Protein AF-A0A650CBB1-F1 (afdb_monomer)

Structure (mmCIF, N/CA/C/O backbone):
data_AF-A0A650CBB1-F1
#
_entry.id   AF-A0A650CBB1-F1
#
loop_
_atom_site.group_PDB
_atom_site.id
_atom_site.type_symbol
_atom_site.label_atom_id
_atom_site.label_alt_id
_atom_site.label_comp_id
_atom_site.label_asym_id
_atom_site.label_entity_id
_atom_site.label_seq_id
_atom_site.pdbx_PDB_ins_code
_atom_site.Cartn_x
_atom_site.Cartn_y
_atom_site.Cartn_z
_atom_site.occupancy
_atom_site.B_iso_or_equiv
_atom_site.auth_seq_id
_atom_site.auth_comp_id
_atom_site.auth_asym_id
_atom_site.auth_atom_id
_atom_site.pdbx_PDB_model_num
ATOM 1 N N . PHE A 1 1 ? 16.018 -0.598 -10.630 1.00 96.31 1 PHE A N 1
ATOM 2 C CA . PHE A 1 1 ? 17.456 -0.386 -10.354 1.00 96.31 1 PHE A CA 1
ATOM 3 C C . PHE A 1 1 ? 18.379 -1.388 -11.029 1.00 96.31 1 PHE A C 1
ATOM 5 O O . PHE A 1 1 ? 19.474 -0.983 -11.375 1.00 96.31 1 PHE A O 1
ATOM 12 N N . LEU A 1 2 ? 17.993 -2.661 -11.198 1.00 97.81 2 LEU A N 1
ATOM 13 C CA . LEU A 1 2 ? 18.881 -3.671 -11.791 1.00 97.81 2 LEU A CA 1
ATOM 14 C C . LEU A 1 2 ? 18.366 -4.196 -13.137 1.00 97.81 2 LEU A C 1
ATOM 16 O O . LEU A 1 2 ? 19.028 -4.009 -14.147 1.00 97.81 2 LEU A O 1
ATOM 20 N N . VAL A 1 3 ? 17.168 -4.793 -13.154 1.00 98.19 3 VAL A N 1
ATOM 21 C CA . VAL A 1 3 ? 16.628 -5.476 -14.345 1.00 98.19 3 VAL A CA 1
ATOM 22 C C . VAL A 1 3 ? 16.494 -4.537 -15.545 1.00 98.19 3 VAL A C 1
ATOM 24 O O . VAL A 1 3 ? 17.049 -4.833 -16.596 1.00 98.19 3 VAL A O 1
ATOM 27 N N . TYR A 1 4 ? 15.840 -3.383 -15.376 1.00 98.00 4 TYR A N 1
ATOM 28 C CA . TYR A 1 4 ? 15.669 -2.416 -16.467 1.00 98.00 4 TYR A CA 1
ATOM 29 C C . TYR A 1 4 ? 17.011 -1.928 -17.057 1.00 98.00 4 TYR A C 1
ATOM 31 O O . TYR A 1 4 ? 17.196 -2.082 -18.259 1.00 98.00 4 TYR A O 1
ATOM 39 N N . PRO A 1 5 ? 17.999 -1.470 -16.256 1.00 98.12 5 PRO A N 1
ATOM 40 C CA . PRO A 1 5 ? 19.350 -1.190 -16.755 1.00 98.12 5 PRO A CA 1
ATOM 41 C C . PRO A 1 5 ? 20.031 -2.323 -17.518 1.00 98.12 5 PRO A C 1
ATOM 43 O O . PRO A 1 5 ? 20.676 -2.073 -18.530 1.00 98.12 5 PRO A O 1
ATOM 46 N N . ILE A 1 6 ? 19.899 -3.570 -17.051 1.00 98.44 6 ILE A N 1
ATOM 47 C CA . ILE A 1 6 ? 20.454 -4.731 -17.760 1.00 98.44 6 ILE A CA 1
ATOM 48 C C . ILE A 1 6 ? 19.776 -4.887 -19.125 1.00 98.44 6 ILE A C 1
ATOM 50 O O . ILE A 1 6 ? 20.469 -5.097 -20.116 1.00 98.44 6 ILE A O 1
ATOM 54 N N . GLY A 1 7 ? 18.447 -4.750 -19.185 1.00 97.56 7 GLY A N 1
ATOM 55 C CA . GLY A 1 7 ? 17.680 -4.818 -20.431 1.00 97.56 7 GLY A CA 1
ATOM 56 C C . GLY A 1 7 ? 18.028 -3.707 -21.427 1.00 97.56 7 GLY A C 1
ATOM 57 O O . GLY A 1 7 ? 18.087 -3.974 -22.622 1.00 97.56 7 GLY A O 1
ATOM 58 N N . GLN A 1 8 ? 18.320 -2.496 -20.939 1.00 97.31 8 GLN A N 1
ATOM 59 C CA . GLN A 1 8 ? 18.764 -1.362 -21.767 1.00 97.31 8 GLN A CA 1
ATOM 60 C C . GLN A 1 8 ? 20.268 -1.400 -22.105 1.00 97.31 8 GLN A C 1
ATOM 62 O O . GLN A 1 8 ? 20.728 -0.703 -23.004 1.00 97.31 8 GLN A O 1
ATOM 67 N N . GLY A 1 9 ? 21.057 -2.220 -21.402 1.00 98.19 9 GLY A N 1
ATOM 68 C CA . GLY A 1 9 ? 22.506 -2.326 -21.589 1.00 98.19 9 GLY A CA 1
ATOM 69 C C . GLY A 1 9 ? 23.329 -1.230 -20.896 1.00 98.19 9 GLY A C 1
ATOM 70 O O . GLY A 1 9 ? 24.536 -1.150 -21.125 1.00 98.19 9 GLY A O 1
ATOM 71 N N . SER A 1 10 ? 22.722 -0.404 -20.035 1.00 97.75 10 SER A N 1
ATOM 72 C CA . SER A 1 10 ? 23.413 0.663 -19.302 1.00 97.75 10 SER A CA 1
ATOM 73 C C . SER A 1 10 ? 22.763 0.997 -17.956 1.00 97.75 10 SER A C 1
ATOM 75 O O . SER A 1 10 ? 21.547 1.122 -17.830 1.00 97.75 10 SER A O 1
ATOM 77 N N . PHE A 1 11 ? 23.591 1.243 -16.934 1.00 97.81 11 PHE A N 1
ATOM 78 C CA . PHE A 1 11 ? 23.139 1.784 -15.643 1.00 97.81 11 PHE A CA 1
ATOM 79 C C . PHE A 1 11 ? 22.803 3.279 -15.679 1.00 97.81 11 PHE A C 1
ATOM 81 O O . PHE A 1 11 ? 22.171 3.756 -14.737 1.00 97.81 11 PHE A O 1
ATOM 88 N N . SER A 1 12 ? 23.163 4.002 -16.747 1.00 97.38 12 SER A N 1
ATOM 89 C CA . SER A 1 12 ? 22.719 5.392 -16.945 1.00 97.38 12 SER A CA 1
ATOM 90 C C . SER A 1 12 ? 21.200 5.516 -17.017 1.00 97.38 12 SER A C 1
ATOM 92 O O . SER A 1 12 ? 20.664 6.540 -16.608 1.00 97.38 12 SER A O 1
ATOM 94 N N . ASP A 1 13 ? 20.522 4.461 -17.475 1.00 96.94 13 ASP A N 1
ATOM 95 C CA . ASP A 1 13 ? 19.071 4.448 -17.691 1.00 96.94 13 ASP A CA 1
ATOM 96 C C . ASP A 1 13 ? 18.318 3.937 -16.452 1.00 96.94 13 ASP A C 1
ATOM 98 O O . ASP A 1 13 ? 17.095 3.788 -16.437 1.00 96.94 13 ASP A O 1
ATOM 102 N N . GLY A 1 14 ? 19.047 3.646 -15.371 1.00 97.38 14 GLY A N 1
ATOM 103 C CA . GLY A 1 14 ? 18.455 3.318 -14.085 1.00 97.38 14 GLY A CA 1
ATOM 104 C C . GLY A 1 14 ? 17.758 4.521 -13.456 1.00 97.38 14 GLY A C 1
ATOM 105 O O . GLY A 1 14 ? 18.200 5.658 -13.588 1.00 97.38 14 GLY A O 1
ATOM 106 N N . MET A 1 15 ? 16.684 4.260 -12.703 1.00 98.19 15 MET A N 1
ATOM 107 C CA . MET A 1 15 ? 15.999 5.299 -11.930 1.00 98.19 15 MET A CA 1
ATOM 108 C C . MET A 1 15 ? 16.994 6.043 -11.011 1.00 98.19 15 MET A C 1
ATOM 110 O O . MET A 1 15 ? 17.619 5.394 -10.165 1.00 98.19 15 MET A O 1
ATOM 114 N N . PRO A 1 16 ? 17.136 7.376 -11.127 1.00 97.88 16 PRO A N 1
ATOM 115 C CA . PRO A 1 16 ? 18.032 8.143 -10.267 1.00 97.88 16 PRO A CA 1
ATOM 116 C C . PRO A 1 16 ? 17.550 8.196 -8.810 1.00 97.88 16 PRO A C 1
ATOM 118 O O . PRO A 1 16 ? 16.353 8.163 -8.526 1.00 97.88 16 PRO A O 1
ATOM 121 N N . LEU A 1 17 ? 18.485 8.351 -7.870 1.00 98.06 17 LEU A N 1
ATOM 122 C CA . LEU A 1 17 ? 18.187 8.471 -6.437 1.00 98.06 17 LEU A CA 1
ATOM 123 C C . LEU A 1 17 ? 17.844 9.919 -6.049 1.00 98.06 17 LEU A C 1
ATOM 125 O O . LEU A 1 17 ? 18.600 10.590 -5.352 1.00 98.06 17 LEU A O 1
ATOM 129 N N . GLY A 1 18 ? 16.699 10.415 -6.515 1.00 97.88 18 GLY A N 1
ATOM 130 C CA . GLY A 1 18 ? 16.201 11.745 -6.162 1.00 97.88 18 GLY A CA 1
ATOM 131 C C . GLY A 1 18 ? 14.809 12.016 -6.723 1.00 97.88 18 GLY A C 1
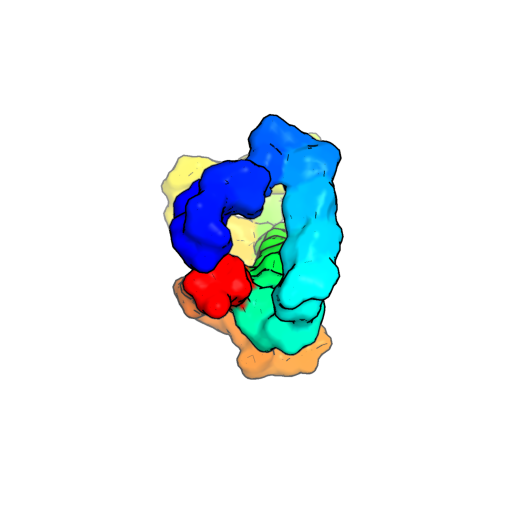ATOM 132 O O . GLY A 1 18 ? 14.438 11.454 -7.745 1.00 97.88 18 GLY A O 1
ATOM 133 N N . ILE A 1 19 ? 14.048 12.907 -6.079 1.00 98.12 19 ILE A N 1
ATOM 134 C CA . ILE A 1 19 ? 12.634 13.175 -6.408 1.00 98.12 19 ILE A CA 1
ATOM 135 C C . ILE A 1 19 ? 12.458 13.566 -7.886 1.00 98.12 19 ILE A C 1
ATOM 137 O O . ILE A 1 19 ? 11.734 12.900 -8.624 1.00 98.12 19 ILE A O 1
ATOM 141 N N . SER A 1 20 ? 13.168 14.602 -8.347 1.00 98.50 20 SER A N 1
ATOM 142 C CA . SER A 1 20 ? 13.112 15.039 -9.751 1.00 98.50 20 SER A CA 1
ATOM 143 C C . SER A 1 20 ? 13.655 13.988 -10.720 1.00 98.50 20 SER A C 1
ATOM 145 O O . SER A 1 20 ? 13.176 13.882 -11.846 1.00 98.50 20 SER A O 1
ATOM 147 N N . GLY A 1 21 ? 14.630 13.191 -10.275 1.00 98.38 21 GLY A N 1
ATOM 148 C CA . GLY A 1 21 ? 15.189 12.091 -11.054 1.00 98.38 21 GLY A CA 1
ATOM 149 C C . GLY A 1 21 ? 14.179 10.967 -11.289 1.00 98.38 21 GLY A C 1
ATOM 150 O O . GLY A 1 21 ? 14.061 10.482 -12.410 1.00 98.38 21 GLY A O 1
ATOM 151 N N . THR A 1 22 ? 13.379 10.618 -10.281 1.00 98.62 22 THR A N 1
ATOM 152 C CA . THR A 1 22 ? 12.270 9.667 -10.422 1.00 98.62 22 THR A CA 1
ATOM 153 C C . THR A 1 22 ? 11.243 10.151 -11.444 1.00 98.62 22 THR A C 1
ATOM 155 O O . THR A 1 22 ? 10.837 9.379 -12.309 1.00 98.62 22 THR A O 1
ATOM 158 N N . PHE A 1 23 ? 10.855 11.431 -11.405 1.00 98.62 23 PHE A N 1
ATOM 159 C CA . PHE A 1 23 ? 9.932 11.985 -12.403 1.00 98.62 23 PHE A CA 1
ATOM 160 C C . PHE A 1 23 ? 10.517 11.954 -13.816 1.00 98.62 23 PHE A C 1
ATOM 162 O O . PHE A 1 23 ? 9.817 11.585 -14.756 1.00 98.62 23 PHE A O 1
ATOM 169 N N . ASN A 1 24 ? 11.798 12.302 -13.970 1.00 98.50 24 ASN A N 1
ATOM 170 C CA . ASN A 1 24 ? 12.482 12.209 -15.256 1.00 98.50 24 ASN A CA 1
ATOM 171 C C . ASN A 1 24 ? 12.455 10.771 -15.802 1.00 98.50 24 ASN A C 1
ATOM 173 O O . ASN A 1 24 ? 12.027 10.576 -16.937 1.00 98.50 24 ASN A O 1
ATOM 177 N N . PHE A 1 25 ? 12.799 9.780 -14.973 1.00 98.56 25 PHE A N 1
ATOM 178 C CA . PHE A 1 25 ? 12.715 8.365 -15.336 1.00 98.56 25 PHE A CA 1
ATOM 179 C C . PHE A 1 25 ? 11.304 7.978 -15.800 1.00 98.56 25 PHE A C 1
ATOM 181 O O . PHE A 1 25 ? 11.157 7.388 -16.861 1.00 98.56 25 PHE A O 1
ATOM 188 N N . MET A 1 26 ? 10.256 8.352 -15.057 1.00 98.69 26 MET A N 1
ATOM 189 C CA . MET A 1 26 ? 8.869 8.019 -15.414 1.00 98.69 26 MET A CA 1
ATOM 190 C C . MET A 1 26 ? 8.440 8.605 -16.767 1.00 98.69 26 MET A C 1
ATOM 192 O O . MET A 1 26 ? 7.752 7.935 -17.535 1.00 98.69 26 MET A O 1
ATOM 196 N N . LEU A 1 27 ? 8.833 9.847 -17.064 1.00 98.69 27 LEU A N 1
ATOM 197 C CA . LEU A 1 27 ? 8.485 10.511 -18.324 1.00 98.69 27 LEU A CA 1
ATOM 198 C C . LEU A 1 27 ? 9.190 9.866 -19.521 1.00 98.69 27 LEU A C 1
ATOM 200 O O . LEU A 1 27 ? 8.548 9.624 -20.542 1.00 98.69 27 LEU A O 1
ATOM 204 N N . VAL A 1 28 ? 10.482 9.557 -19.383 1.00 98.56 28 VAL A N 1
ATOM 205 C CA . VAL A 1 28 ? 11.250 8.843 -20.415 1.00 98.56 28 VAL A CA 1
ATOM 206 C C . VAL A 1 28 ? 10.694 7.433 -20.608 1.00 98.56 28 VAL A C 1
ATOM 208 O O . VAL A 1 28 ? 10.392 7.047 -21.732 1.00 98.56 28 VAL A O 1
ATOM 211 N N . PHE A 1 29 ? 10.429 6.709 -19.518 1.00 98.50 29 PHE A N 1
ATOM 212 C CA . PHE A 1 29 ? 9.859 5.364 -19.570 1.00 98.50 29 PHE A CA 1
ATOM 213 C C . PHE A 1 29 ? 8.495 5.348 -20.274 1.00 98.50 29 PHE A C 1
ATOM 215 O O . PHE A 1 29 ? 8.204 4.452 -21.062 1.00 98.50 29 PHE A O 1
ATOM 222 N N . GLN A 1 30 ? 7.650 6.356 -20.041 1.00 98.62 30 GLN A N 1
ATOM 223 C CA . GLN A 1 30 ? 6.395 6.499 -20.777 1.00 98.62 30 GLN A CA 1
ATOM 224 C C . GLN A 1 30 ? 6.624 6.774 -22.268 1.00 98.62 30 GLN A C 1
ATOM 226 O O . GLN A 1 30 ? 5.899 6.217 -23.090 1.00 98.62 30 GLN A O 1
ATOM 231 N N . ALA A 1 31 ? 7.589 7.623 -22.625 1.00 98.56 31 ALA A N 1
ATOM 232 C CA . ALA A 1 31 ? 7.887 7.935 -24.021 1.00 98.56 31 ALA A CA 1
ATOM 233 C C . ALA A 1 31 ? 8.418 6.714 -24.792 1.00 98.56 31 ALA A C 1
ATOM 235 O O . ALA A 1 31 ? 8.050 6.521 -25.947 1.00 98.56 31 ALA A O 1
ATOM 236 N N . GLU A 1 32 ? 9.240 5.885 -24.147 1.00 98.38 32 GLU A N 1
ATOM 237 C CA . GLU A 1 32 ? 9.871 4.716 -24.768 1.00 98.38 32 GLU A CA 1
ATOM 238 C C . GLU A 1 32 ? 8.971 3.474 -24.770 1.00 98.38 32 GLU A C 1
ATOM 240 O O . GLU A 1 32 ? 8.948 2.738 -25.754 1.00 98.38 32 GLU A O 1
ATOM 245 N N . HIS A 1 33 ? 8.195 3.253 -23.701 1.00 98.31 33 HIS A N 1
ATOM 246 C CA . HIS A 1 33 ? 7.477 1.986 -23.478 1.00 98.31 33 HIS A CA 1
ATOM 247 C C . HIS A 1 33 ? 5.955 2.119 -23.443 1.00 98.31 33 HIS A C 1
ATOM 249 O O . HIS A 1 33 ? 5.251 1.118 -23.334 1.00 98.31 33 HIS A O 1
ATOM 255 N N . ASN A 1 34 ? 5.417 3.342 -23.510 1.00 98.44 34 ASN A N 1
ATOM 256 C CA . ASN A 1 34 ? 3.982 3.617 -23.401 1.00 98.44 34 ASN A CA 1
ATOM 257 C C . ASN A 1 34 ? 3.315 2.898 -22.207 1.00 98.44 34 ASN A C 1
ATOM 259 O O . ASN A 1 34 ? 2.241 2.301 -22.329 1.00 98.44 34 ASN A O 1
ATOM 263 N N . ILE A 1 35 ? 3.971 2.928 -21.042 1.00 98.50 35 ILE A N 1
ATOM 264 C CA . ILE A 1 35 ? 3.602 2.112 -19.878 1.00 98.50 35 ILE A CA 1
ATOM 265 C C . ILE A 1 35 ? 2.167 2.331 -19.382 1.00 98.50 35 ILE A C 1
ATOM 267 O O . ILE A 1 35 ? 1.555 1.404 -18.853 1.00 98.50 35 ILE A O 1
ATOM 271 N N . LEU A 1 36 ? 1.572 3.506 -19.604 1.00 98.56 36 LEU A N 1
ATOM 272 C CA . LEU A 1 36 ? 0.159 3.749 -19.283 1.00 98.56 36 LEU A CA 1
ATOM 273 C C . LEU A 1 36 ? -0.799 2.782 -20.004 1.00 98.56 36 LEU A C 1
ATOM 275 O O . LEU A 1 36 ? -1.865 2.457 -19.474 1.00 98.56 36 LEU A O 1
ATOM 279 N N . MET A 1 37 ? -0.406 2.279 -21.175 1.00 98.56 37 MET A N 1
ATOM 280 C CA . MET A 1 37 ? -1.174 1.301 -21.946 1.00 98.56 37 MET A CA 1
ATOM 281 C C . MET A 1 37 ? -0.803 -0.152 -21.622 1.00 98.56 37 MET A C 1
ATOM 283 O O . MET A 1 37 ? -1.445 -1.067 -22.134 1.00 98.56 37 MET A O 1
ATOM 287 N N . HIS A 1 38 ? 0.192 -0.388 -20.760 1.00 98.38 38 HIS A N 1
ATOM 288 C CA . HIS A 1 38 ? 0.616 -1.734 -20.393 1.00 98.38 38 HIS A CA 1
ATOM 289 C C . HIS A 1 38 ? -0.316 -2.342 -19.323 1.00 98.38 38 HIS A C 1
ATOM 291 O O . HIS A 1 38 ? -0.479 -1.761 -18.242 1.00 98.38 38 HIS A O 1
ATOM 297 N N . PRO A 1 39 ? -0.889 -3.543 -19.541 1.00 98.38 39 PRO A N 1
ATOM 298 C CA . PRO A 1 39 ? -1.890 -4.118 -18.639 1.00 98.38 39 PRO A CA 1
ATOM 299 C C . PRO A 1 39 ? -1.338 -4.395 -17.238 1.00 98.38 39 PRO A C 1
ATOM 301 O O . PRO A 1 39 ? -2.033 -4.195 -16.247 1.00 98.38 39 PRO A O 1
ATOM 304 N N . PHE A 1 40 ? -0.071 -4.795 -17.113 1.00 98.56 40 PHE A N 1
ATOM 305 C CA . PHE A 1 40 ? 0.519 -5.025 -15.791 1.00 98.56 40 PHE A CA 1
ATOM 306 C C . PHE A 1 40 ? 0.700 -3.734 -14.983 1.00 98.56 40 PHE A C 1
ATOM 308 O O . PHE A 1 40 ? 0.542 -3.759 -13.766 1.00 98.56 40 PHE A O 1
ATOM 315 N N . HIS A 1 41 ? 0.952 -2.599 -15.645 1.00 98.56 41 HIS A N 1
ATOM 316 C CA . HIS A 1 41 ? 0.979 -1.310 -14.960 1.00 98.56 41 HIS A CA 1
ATOM 317 C C . HIS A 1 41 ? -0.430 -0.920 -14.493 1.00 98.56 41 HIS A C 1
ATOM 319 O O . HIS A 1 41 ? -0.608 -0.491 -13.357 1.00 98.56 41 HIS A O 1
ATOM 325 N N . GLN A 1 42 ? -1.452 -1.148 -15.325 1.00 98.62 42 GLN A N 1
ATOM 326 C CA . GLN A 1 42 ? -2.854 -0.908 -14.960 1.00 98.62 42 GLN A CA 1
ATOM 327 C C . GLN A 1 42 ? -3.309 -1.783 -13.778 1.00 98.62 42 GLN A C 1
ATOM 329 O O . GLN A 1 42 ? -3.961 -1.279 -12.862 1.00 98.62 42 GLN A O 1
ATOM 334 N N . LEU A 1 43 ? -2.915 -3.064 -13.741 1.00 98.56 43 LEU A N 1
ATOM 335 C CA . LEU A 1 43 ? -3.128 -3.942 -12.580 1.00 98.56 43 LEU A CA 1
ATOM 336 C C . LEU A 1 43 ? -2.427 -3.405 -11.327 1.00 98.56 43 LEU A C 1
ATOM 338 O O . LEU A 1 43 ? -2.992 -3.442 -10.235 1.00 98.56 43 LEU A O 1
ATOM 342 N N . GLY A 1 44 ? -1.233 -2.843 -11.494 1.00 98.31 44 GLY A N 1
ATOM 343 C CA . GLY A 1 44 ? -0.519 -2.103 -10.463 1.00 98.31 44 GLY A CA 1
ATOM 344 C C . GLY A 1 44 ? -1.298 -0.934 -9.877 1.00 98.31 44 GLY A C 1
ATOM 345 O O . GLY A 1 44 ? -1.448 -0.829 -8.658 1.00 98.31 44 GLY A O 1
ATOM 346 N N . VAL A 1 45 ? -1.830 -0.077 -10.753 1.00 98.50 45 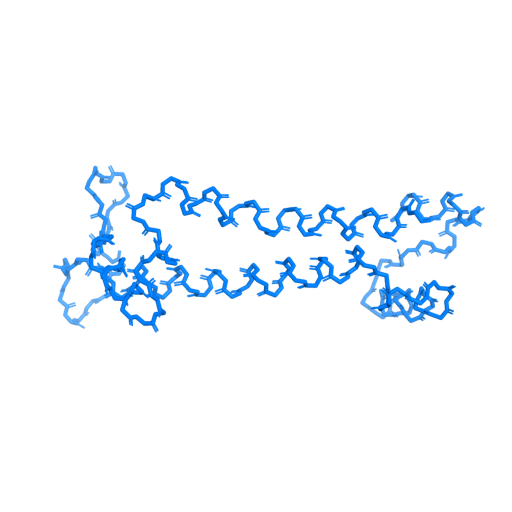VAL A N 1
ATOM 347 C CA . VAL A 1 45 ? -2.679 1.064 -10.380 1.00 98.50 45 VAL A CA 1
ATOM 348 C C . VAL A 1 45 ? -3.921 0.586 -9.619 1.00 98.50 45 VAL A C 1
ATOM 350 O O . VAL A 1 45 ? -4.230 1.120 -8.554 1.00 98.50 45 VAL A O 1
ATOM 353 N N . ALA A 1 46 ? -4.593 -0.466 -10.100 1.00 98.50 46 ALA A N 1
ATOM 354 C CA . ALA A 1 46 ? -5.721 -1.083 -9.397 1.00 98.50 46 ALA A CA 1
ATOM 355 C C . ALA A 1 46 ? -5.319 -1.651 -8.021 1.00 98.50 46 ALA A C 1
ATOM 357 O O . ALA A 1 46 ? -6.068 -1.528 -7.049 1.00 98.50 46 ALA A O 1
ATOM 358 N N . GLY A 1 47 ? -4.117 -2.223 -7.912 1.00 98.38 47 GLY A N 1
ATOM 359 C CA . GLY A 1 47 ? -3.534 -2.696 -6.659 1.00 98.38 47 GLY A CA 1
ATOM 360 C C . GLY A 1 47 ? -3.376 -1.586 -5.622 1.00 98.38 47 GLY A C 1
ATOM 361 O O . GLY A 1 47 ? -3.852 -1.735 -4.497 1.00 98.38 47 GLY A O 1
ATOM 362 N N . VAL A 1 48 ? -2.762 -0.456 -5.991 1.00 98.50 48 VAL A N 1
ATOM 363 C CA . VAL A 1 48 ? -2.515 0.656 -5.052 1.00 98.50 48 VAL A CA 1
ATOM 364 C C . VAL A 1 48 ? -3.781 1.442 -4.714 1.00 98.50 48 VAL A C 1
ATOM 366 O O . VAL A 1 48 ? -3.990 1.766 -3.546 1.00 98.50 48 VAL A O 1
ATOM 369 N N . PHE A 1 49 ? -4.655 1.704 -5.691 1.00 98.62 49 PHE A N 1
ATOM 370 C CA . PHE A 1 49 ? -5.932 2.383 -5.442 1.00 98.62 49 PHE A CA 1
ATOM 371 C C . PHE A 1 49 ? -6.899 1.506 -4.652 1.00 98.62 49 PHE A C 1
ATOM 373 O O . PHE A 1 49 ? -7.533 1.980 -3.714 1.00 98.62 49 PHE A O 1
ATOM 380 N N . GLY A 1 50 ? -6.992 0.217 -4.979 1.00 98.06 50 GLY A N 1
ATOM 381 C CA . GLY A 1 50 ? -7.784 -0.712 -4.180 1.00 98.06 50 GLY A CA 1
ATOM 382 C C . GLY A 1 50 ? -7.194 -0.898 -2.782 1.00 98.06 50 GLY A C 1
ATOM 383 O O . GLY A 1 50 ? -7.932 -0.872 -1.807 1.00 98.06 50 GLY A O 1
ATOM 384 N N . GLY A 1 51 ? -5.868 -0.988 -2.643 1.00 98.25 51 GLY A N 1
ATOM 385 C CA . GLY A 1 51 ? -5.205 -1.087 -1.341 1.00 98.25 51 GLY A CA 1
ATOM 386 C C . GLY A 1 51 ? -5.496 0.105 -0.422 1.00 98.25 51 GLY A C 1
ATOM 387 O O . GLY A 1 51 ? -5.838 -0.089 0.745 1.00 98.25 51 GLY A O 1
ATOM 388 N N . SER A 1 52 ? -5.427 1.338 -0.939 1.00 98.38 52 SER A N 1
ATOM 389 C CA . SER A 1 52 ? -5.772 2.535 -0.160 1.00 98.38 52 SER A CA 1
ATOM 390 C C . SER A 1 52 ? -7.265 2.594 0.181 1.00 98.38 52 SER A C 1
ATOM 392 O O . SER A 1 52 ? -7.615 2.881 1.328 1.00 98.38 52 SER A O 1
ATOM 394 N N . LEU A 1 53 ? -8.139 2.241 -0.768 1.00 98.12 53 LEU A N 1
ATOM 395 C CA . LEU A 1 53 ? -9.581 2.135 -0.548 1.00 98.12 53 LEU A CA 1
ATOM 396 C C . LEU A 1 53 ? -9.910 1.124 0.558 1.00 98.12 53 LEU A C 1
ATOM 398 O O . LEU A 1 53 ? -10.660 1.441 1.479 1.00 98.12 53 LEU A O 1
ATOM 402 N N . PHE A 1 54 ? -9.346 -0.082 0.495 1.00 97.56 54 PHE A N 1
ATOM 403 C CA . PHE A 1 54 ? -9.623 -1.138 1.466 1.00 97.56 54 PHE A CA 1
ATOM 404 C C . PHE A 1 54 ? -9.016 -0.852 2.838 1.00 97.56 54 PHE A C 1
ATOM 406 O O . PHE A 1 54 ? -9.619 -1.223 3.841 1.00 97.56 54 PHE A O 1
ATOM 413 N N . SER A 1 55 ? -7.887 -0.142 2.901 1.00 98.19 55 SER A N 1
ATOM 414 C CA . SER A 1 55 ? -7.338 0.374 4.159 1.00 98.19 55 SER A CA 1
ATOM 415 C C . SER A 1 55 ? -8.325 1.326 4.845 1.00 98.19 55 SER A C 1
ATOM 417 O O . SER A 1 55 ? -8.695 1.118 6.003 1.00 98.19 55 SER A O 1
ATOM 419 N N . ALA A 1 56 ? -8.845 2.313 4.106 1.00 98.19 56 ALA A N 1
ATOM 420 C CA . ALA A 1 56 ? -9.841 3.250 4.625 1.00 98.19 56 ALA A CA 1
ATOM 421 C C . ALA A 1 56 ? -11.166 2.555 4.996 1.00 98.19 56 ALA A C 1
ATOM 423 O O . ALA A 1 56 ? -11.747 2.825 6.051 1.00 98.19 56 ALA A O 1
ATOM 424 N N . MET A 1 57 ? -11.633 1.625 4.159 1.00 97.06 57 MET A N 1
ATOM 425 C CA . MET A 1 57 ? -12.833 0.824 4.415 1.00 97.06 57 MET A CA 1
ATOM 426 C C . MET A 1 57 ? -12.686 -0.009 5.692 1.00 97.06 57 MET A C 1
ATOM 428 O O . MET A 1 57 ? -13.563 0.024 6.549 1.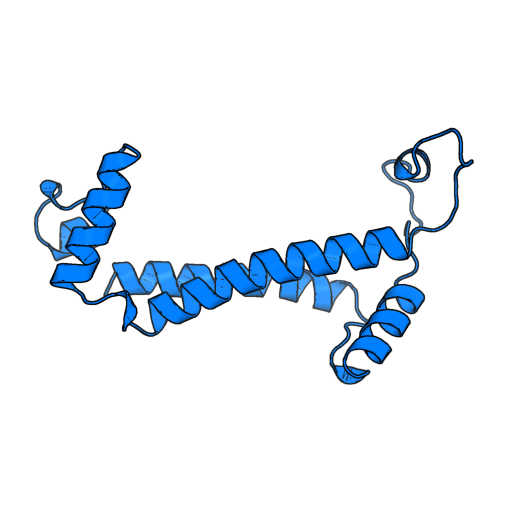00 97.06 57 MET A O 1
ATOM 432 N N . HIS A 1 58 ? -11.584 -0.743 5.847 1.00 97.69 58 HIS A N 1
ATOM 433 C CA . HIS A 1 58 ? -11.373 -1.583 7.020 1.00 97.69 58 HIS A CA 1
ATOM 434 C C . HIS A 1 58 ? -11.281 -0.745 8.299 1.00 97.69 58 HIS A C 1
ATOM 436 O O . HIS A 1 58 ? -12.000 -1.027 9.257 1.00 97.69 58 HIS A O 1
ATOM 442 N N . GLY A 1 59 ? -10.475 0.325 8.283 1.00 98.00 59 GLY A N 1
ATOM 443 C CA . GLY A 1 59 ? -10.349 1.237 9.419 1.00 98.00 59 GLY A CA 1
ATOM 444 C C . GLY A 1 59 ? -11.697 1.827 9.837 1.00 98.00 59 GLY A C 1
ATOM 445 O O . GLY A 1 59 ? -12.071 1.740 11.002 1.00 98.00 59 GLY A O 1
ATOM 446 N N . SER A 1 60 ? -12.477 2.347 8.884 1.00 98.00 60 SER A N 1
ATOM 447 C CA . SER A 1 60 ? -13.792 2.932 9.183 1.00 98.00 60 SER A CA 1
ATOM 448 C C . SER A 1 60 ? -14.801 1.917 9.735 1.00 98.00 60 SER A C 1
ATOM 450 O O . SER A 1 60 ? -15.495 2.228 10.703 1.00 98.00 60 SER A O 1
ATOM 452 N N . LEU A 1 61 ? -14.861 0.696 9.192 1.00 96.94 61 LEU A N 1
ATOM 453 C CA . LEU A 1 61 ? -15.776 -0.345 9.676 1.00 96.94 61 LEU A CA 1
ATOM 454 C C . LEU A 1 61 ? -15.425 -0.813 11.094 1.00 96.94 61 LEU A C 1
ATOM 456 O O . LEU A 1 61 ? -16.320 -0.919 11.937 1.00 96.94 61 LEU A O 1
ATOM 460 N N . VAL A 1 62 ? -14.141 -1.037 11.382 1.00 97.88 62 VAL A N 1
ATOM 461 C CA . VAL A 1 62 ? -13.686 -1.409 12.731 1.00 97.88 62 VAL A CA 1
ATOM 462 C C . VAL A 1 62 ? -13.979 -0.280 13.718 1.00 97.88 62 VAL A C 1
ATOM 464 O O . VAL A 1 62 ? -14.647 -0.513 14.722 1.00 97.88 62 VAL A O 1
ATOM 467 N N . THR A 1 63 ? -13.587 0.962 13.408 1.00 98.31 63 THR A N 1
ATOM 468 C CA . THR A 1 63 ? -13.838 2.115 14.289 1.00 98.31 63 THR A CA 1
ATOM 469 C C . THR A 1 63 ? -15.330 2.349 14.537 1.00 98.31 63 THR A C 1
ATOM 471 O O . THR A 1 63 ? -15.718 2.680 15.654 1.00 98.31 63 THR A O 1
ATOM 474 N N . SER A 1 64 ? -16.189 2.129 13.537 1.00 97.69 64 SER A N 1
ATOM 475 C CA . SER A 1 64 ? -17.644 2.301 13.681 1.00 97.69 64 SER A CA 1
ATOM 476 C C . SER A 1 64 ? -18.328 1.255 14.570 1.00 97.69 64 SER A C 1
ATOM 478 O O . SER A 1 64 ? -19.483 1.441 14.949 1.00 97.69 64 SER A O 1
ATOM 480 N N . SER A 1 65 ? -17.642 0.154 14.885 1.00 97.50 65 SER A N 1
ATOM 481 C CA . SER A 1 65 ? -18.208 -0.995 15.600 1.00 97.50 65 SER A CA 1
ATOM 482 C C . SER A 1 65 ? -17.469 -1.332 16.897 1.00 97.50 65 SER A C 1
ATOM 484 O O . SER A 1 65 ? -17.673 -2.419 17.443 1.00 97.50 65 SER A O 1
ATOM 486 N N . LEU A 1 66 ? -16.638 -0.411 17.403 1.00 98.31 66 LEU A N 1
ATOM 487 C CA . LEU A 1 66 ? -15.996 -0.539 18.711 1.00 98.31 66 LEU A CA 1
ATOM 488 C C . LEU A 1 66 ? -17.043 -0.729 19.815 1.00 98.31 66 LEU A C 1
ATOM 490 O O . LEU A 1 66 ? -18.070 -0.045 19.847 1.00 98.31 66 LEU A O 1
ATOM 494 N N . ILE A 1 67 ? -16.766 -1.655 20.730 1.00 98.00 67 ILE A N 1
ATOM 495 C CA . ILE A 1 67 ? -17.578 -1.844 21.933 1.00 98.00 67 ILE A CA 1
ATOM 496 C C . ILE A 1 67 ? -17.289 -0.674 22.881 1.00 98.00 67 ILE A C 1
ATOM 498 O O . ILE A 1 67 ? -16.147 -0.230 23.020 1.00 98.00 67 ILE A O 1
ATOM 502 N N . ARG A 1 68 ? -18.336 -0.113 23.494 1.00 97.06 68 ARG A N 1
ATOM 503 C CA . ARG A 1 68 ? -18.187 1.046 24.378 1.00 97.06 68 ARG A CA 1
ATOM 504 C C . ARG A 1 68 ? -17.621 0.614 25.732 1.00 97.06 68 ARG A C 1
ATOM 506 O O . ARG A 1 68 ? -18.374 0.172 26.587 1.00 97.06 68 ARG A O 1
ATOM 513 N N . GLU A 1 69 ? -16.331 0.870 25.927 1.00 97.50 69 GLU A N 1
ATOM 514 C CA . GLU A 1 69 ? -15.593 0.589 27.172 1.00 97.50 69 GLU A CA 1
ATOM 515 C C . GLU A 1 69 ? -15.137 1.859 27.918 1.00 97.50 69 GLU A C 1
ATOM 517 O O . GLU A 1 69 ? -14.503 1.786 28.968 1.00 97.50 69 GLU A O 1
ATOM 522 N N . THR A 1 70 ? -15.439 3.043 27.376 1.00 97.81 70 THR A N 1
ATOM 523 C CA . THR A 1 70 ? -15.006 4.335 27.926 1.00 97.81 70 THR A CA 1
ATOM 524 C C . THR A 1 70 ? -16.154 5.337 28.077 1.00 97.81 70 THR A C 1
ATOM 526 O O . THR A 1 70 ? -17.258 5.189 27.529 1.00 97.81 70 THR A O 1
ATOM 529 N N . THR A 1 71 ? -15.885 6.399 28.833 1.00 97.69 71 THR A N 1
ATOM 530 C CA . THR A 1 71 ? -16.725 7.598 28.923 1.00 97.69 71 THR A CA 1
ATOM 531 C C . THR A 1 71 ? -16.473 8.556 27.753 1.00 97.69 71 THR A C 1
ATOM 533 O O . THR A 1 71 ? -15.583 8.349 26.933 1.00 97.69 71 THR A O 1
ATOM 536 N N . GLU A 1 72 ? -17.280 9.612 27.652 1.00 97.19 72 GLU A N 1
ATOM 537 C CA . GLU A 1 72 ? -17.144 10.644 26.610 1.00 97.19 72 GLU A CA 1
ATOM 538 C C . GLU A 1 72 ? -15.963 11.605 26.833 1.00 97.19 72 GLU A C 1
ATOM 540 O O . GLU A 1 72 ? -15.549 12.296 25.907 1.00 97.19 72 GLU A O 1
ATOM 545 N N . ASN A 1 73 ? -15.412 11.640 28.051 1.00 97.88 73 ASN A N 1
ATOM 546 C CA . ASN A 1 73 ? -14.347 12.565 28.449 1.00 97.88 73 ASN A CA 1
ATOM 547 C C . ASN A 1 73 ? -12.939 11.970 28.283 1.00 97.88 73 ASN A C 1
ATOM 549 O O . ASN A 1 73 ? -11.951 12.574 28.698 1.00 97.88 73 ASN A O 1
ATOM 553 N N . GLU A 1 74 ? -12.834 10.780 27.697 1.00 97.44 74 GLU A N 1
ATOM 554 C CA . GLU A 1 74 ? -11.575 10.084 27.461 1.00 97.44 74 GLU A CA 1
ATOM 555 C C . GLU A 1 74 ? -11.547 9.469 26.055 1.00 97.44 74 GLU A C 1
ATOM 557 O O . GLU A 1 74 ? -12.576 9.288 25.406 1.00 97.44 74 GLU A O 1
ATOM 562 N N . SER A 1 75 ? -10.351 9.150 25.559 1.00 98.12 75 SER A N 1
ATOM 563 C CA . SER A 1 75 ? -10.202 8.521 24.244 1.00 98.12 75 SER A CA 1
ATOM 564 C C . SER A 1 75 ? -10.737 7.089 24.245 1.00 98.12 75 SER A C 1
ATOM 566 O O . SER A 1 75 ? -10.354 6.294 25.103 1.00 98.12 75 SER A O 1
ATOM 568 N N . ALA A 1 76 ? -11.507 6.723 23.216 1.00 97.94 76 ALA A N 1
ATOM 569 C CA . ALA A 1 76 ? -11.977 5.351 23.003 1.00 97.94 76 ALA A CA 1
ATOM 570 C C . ALA A 1 76 ? -10.829 4.328 22.888 1.00 97.94 76 ALA A C 1
ATOM 572 O O . ALA A 1 76 ? -11.010 3.160 23.224 1.00 97.94 76 ALA A O 1
ATOM 573 N N . ASN A 1 77 ? -9.623 4.761 22.493 1.00 98.25 77 ASN A N 1
ATOM 574 C CA . ASN A 1 77 ? -8.443 3.890 22.440 1.00 98.25 77 ASN A CA 1
ATOM 575 C C . ASN A 1 77 ? -8.085 3.307 23.815 1.00 98.25 77 ASN A C 1
ATOM 577 O O . ASN A 1 77 ? -7.527 2.216 23.881 1.00 98.25 77 ASN A O 1
ATOM 581 N N . ASN A 1 78 ? -8.418 4.006 24.909 1.00 98.12 78 ASN A N 1
ATOM 582 C CA . ASN A 1 78 ? -8.179 3.513 26.266 1.00 98.12 78 ASN A CA 1
ATOM 583 C C . ASN A 1 78 ? -9.068 2.314 26.627 1.00 98.12 78 ASN A C 1
ATOM 585 O O . ASN A 1 78 ? -8.778 1.642 27.620 1.00 98.12 78 ASN A O 1
ATOM 589 N N . GLY A 1 79 ? -10.122 2.046 25.848 1.00 97.62 79 GLY A N 1
ATOM 590 C CA . GLY A 1 79 ? -10.992 0.883 26.013 1.00 97.62 79 GLY A CA 1
ATOM 591 C C . GLY A 1 79 ? -10.296 -0.437 25.683 1.00 97.62 79 GLY A C 1
ATOM 592 O O . GLY A 1 79 ? -10.552 -1.438 26.340 1.00 97.62 79 GLY A O 1
ATOM 593 N N . TYR A 1 80 ? -9.348 -0.431 24.741 1.00 98.38 80 TYR A N 1
ATOM 594 C CA . TYR A 1 80 ? -8.531 -1.604 24.436 1.00 98.38 80 TYR A CA 1
ATOM 595 C C . TYR A 1 80 ? -7.349 -1.720 25.405 1.00 98.38 80 TYR A C 1
ATOM 597 O O . TYR A 1 80 ? -6.619 -0.753 25.650 1.00 98.38 80 TYR A O 1
ATOM 605 N N . LYS A 1 81 ? -7.113 -2.927 25.922 1.00 98.19 81 LYS A N 1
ATOM 606 C CA . LYS A 1 81 ? -5.936 -3.280 26.720 1.00 98.19 81 LYS A CA 1
ATOM 607 C C . LYS A 1 81 ? -5.048 -4.237 25.937 1.00 98.19 81 LYS A C 1
ATOM 609 O O . LYS A 1 81 ? -5.495 -5.250 25.407 1.00 98.19 81 LYS A O 1
ATOM 614 N N . PHE A 1 82 ? -3.757 -3.924 25.884 1.00 98.12 82 PHE A N 1
ATOM 615 C CA . PHE A 1 82 ? -2.786 -4.753 25.180 1.00 98.12 82 PHE A CA 1
ATOM 616 C C . PHE A 1 82 ? -2.749 -6.176 25.761 1.00 98.12 82 PHE A C 1
ATOM 618 O O . PHE A 1 82 ? -2.460 -6.350 26.943 1.00 98.12 82 PHE A O 1
ATOM 625 N N . GLY A 1 83 ? -3.024 -7.173 24.916 1.00 97.75 83 GLY A N 1
ATOM 626 C CA . GLY A 1 83 ? -3.033 -8.588 25.297 1.00 97.75 83 GLY A CA 1
ATOM 627 C C . GLY A 1 83 ? -4.364 -9.105 25.850 1.00 97.75 83 GLY A C 1
ATOM 628 O O . GLY A 1 83 ? -4.390 -10.226 26.349 1.00 97.75 83 GLY A O 1
ATOM 629 N N . GLN A 1 84 ? -5.452 -8.327 25.777 1.00 98.12 84 GLN A N 1
ATOM 630 C CA . GLN A 1 84 ? -6.786 -8.832 26.116 1.00 98.12 84 GLN A CA 1
ATOM 631 C C . GLN A 1 84 ? -7.209 -9.984 25.189 1.00 98.12 84 GLN A C 1
ATOM 633 O O . GLN A 1 84 ? -6.842 -10.013 24.015 1.00 98.12 84 GLN A O 1
ATOM 638 N N . GLU A 1 85 ? -7.994 -10.920 25.721 1.00 97.81 85 GLU A N 1
ATOM 639 C CA . GLU A 1 85 ? -8.461 -12.096 24.973 1.00 97.81 85 GLU A CA 1
ATOM 640 C C . GLU A 1 85 ? -9.687 -11.795 24.101 1.00 97.81 85 GLU A C 1
ATOM 642 O O . GLU A 1 85 ? -9.881 -12.421 23.060 1.00 97.81 85 GLU A O 1
ATOM 647 N N . GLU A 1 86 ? -10.516 -10.836 24.517 1.00 96.81 86 GLU A N 1
ATOM 648 C CA . GLU A 1 86 ? -11.765 -10.503 23.834 1.00 96.81 86 GLU A CA 1
ATOM 649 C C . GLU A 1 86 ? -11.556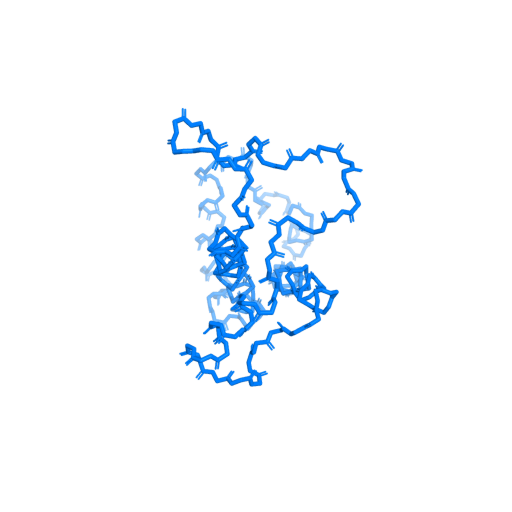 -9.503 22.688 1.00 96.81 86 GLU A C 1
ATOM 651 O O . GLU A 1 86 ? -10.759 -8.563 22.774 1.00 96.81 86 GLU A O 1
ATOM 656 N N . GLU A 1 87 ? -12.320 -9.683 21.610 1.00 96.19 87 GLU A N 1
ATOM 657 C CA . GLU A 1 87 ? -12.328 -8.776 20.460 1.00 96.19 87 GLU A CA 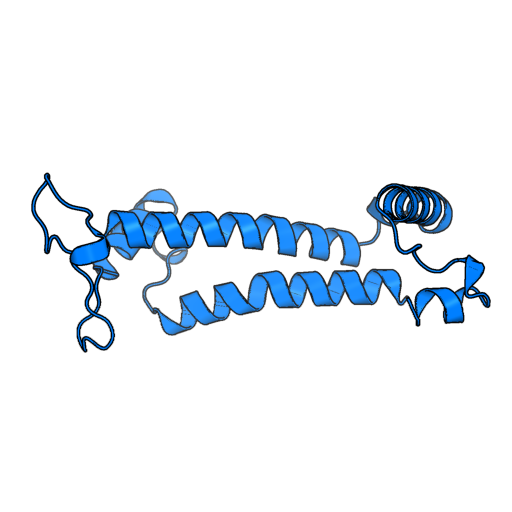1
ATOM 658 C C . GLU A 1 87 ? -12.876 -7.394 20.847 1.00 96.19 87 GLU A C 1
ATOM 660 O O . GLU A 1 87 ? -13.908 -7.273 21.501 1.00 96.19 87 GLU A O 1
ATOM 665 N N . THR A 1 88 ? -12.216 -6.327 20.391 1.00 97.94 88 THR A N 1
ATOM 666 C CA . THR A 1 88 ? -12.557 -4.945 20.789 1.00 97.94 88 THR A CA 1
ATOM 667 C C . THR A 1 88 ? -13.713 -4.317 19.995 1.00 97.94 88 THR A C 1
ATOM 669 O O . THR A 1 88 ? -14.136 -3.196 20.290 1.00 97.94 88 THR A O 1
ATOM 672 N N . TYR A 1 89 ? -14.201 -4.994 18.955 1.00 97.62 89 TYR A N 1
ATOM 673 C CA . TYR A 1 89 ? -15.249 -4.510 18.057 1.00 97.62 89 TYR A CA 1
ATOM 674 C C . TYR A 1 89 ? -16.208 -5.637 17.670 1.00 97.62 89 TYR A C 1
ATOM 676 O O . TYR A 1 89 ? -15.865 -6.819 17.688 1.00 97.62 89 TYR A O 1
ATOM 684 N N . ASN A 1 90 ? -17.425 -5.275 17.271 1.00 96.94 90 ASN A N 1
ATOM 685 C CA . ASN A 1 90 ? -18.441 -6.234 16.857 1.00 96.94 90 ASN A CA 1
ATOM 686 C C . ASN A 1 90 ? -18.417 -6.459 15.335 1.00 96.94 90 ASN A C 1
ATOM 688 O O . ASN A 1 90 ? -19.043 -5.724 14.565 1.00 96.94 90 ASN A O 1
ATOM 692 N N . ILE A 1 91 ? -17.753 -7.535 14.899 1.00 93.69 91 ILE A N 1
ATOM 693 C CA . ILE A 1 91 ? -17.675 -7.905 13.475 1.00 93.69 91 ILE A CA 1
ATOM 694 C C . ILE A 1 91 ? -19.045 -8.196 12.846 1.00 93.69 91 ILE A C 1
ATOM 696 O O . ILE A 1 91 ? -19.244 -7.923 11.665 1.00 93.69 91 ILE A O 1
ATOM 700 N N . VAL A 1 92 ? -20.015 -8.705 13.612 1.00 94.25 92 VAL A N 1
ATOM 701 C CA . VAL A 1 92 ? -21.369 -8.984 13.106 1.00 94.25 92 VAL A CA 1
ATOM 702 C C . VAL A 1 92 ? -22.094 -7.675 12.789 1.00 94.25 92 VAL A C 1
ATOM 704 O O . 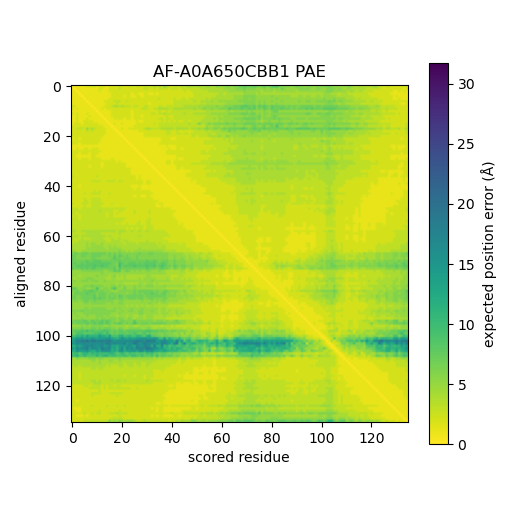VAL A 1 92 ? -22.758 -7.575 11.755 1.00 94.25 92 VAL A O 1
ATOM 707 N N . ALA A 1 93 ? -21.923 -6.650 13.629 1.00 93.94 93 ALA A N 1
ATOM 708 C CA . ALA A 1 93 ? -22.453 -5.313 13.376 1.00 93.94 93 ALA A CA 1
ATOM 709 C C . ALA A 1 93 ? -21.799 -4.674 12.140 1.00 93.94 93 ALA A C 1
ATOM 711 O O . ALA A 1 93 ? -22.511 -4.196 11.254 1.00 93.94 93 ALA A O 1
ATOM 712 N N . ALA A 1 94 ? -20.467 -4.741 12.030 1.00 93.69 94 ALA A N 1
ATOM 713 C CA . ALA A 1 94 ? -19.730 -4.237 10.869 1.00 93.69 94 ALA A CA 1
ATOM 714 C C . ALA A 1 94 ? -20.152 -4.939 9.565 1.00 93.69 94 ALA A C 1
ATOM 716 O O . ALA A 1 94 ? -20.481 -4.282 8.573 1.00 93.69 94 ALA A O 1
ATOM 717 N N . HIS A 1 95 ? -20.223 -6.275 9.580 1.00 92.44 95 HIS A N 1
ATOM 718 C CA . HIS A 1 95 ? -20.682 -7.082 8.450 1.00 92.44 95 HIS A CA 1
ATOM 719 C C . HIS A 1 95 ? -22.120 -6.731 8.057 1.00 92.44 95 HIS A C 1
ATOM 721 O O . HIS A 1 95 ? -22.408 -6.559 6.873 1.00 92.44 95 HIS A O 1
ATOM 727 N N . GLY A 1 96 ? -23.014 -6.593 9.041 1.00 91.94 96 GLY A N 1
ATOM 728 C CA . GLY A 1 96 ? -24.415 -6.248 8.822 1.00 91.94 96 GLY A CA 1
ATOM 729 C C . GLY A 1 96 ? -24.622 -4.829 8.288 1.00 91.94 96 GLY A C 1
ATOM 730 O O . GLY A 1 96 ? -25.569 -4.602 7.536 1.00 91.94 96 GLY A O 1
ATOM 731 N N . TYR A 1 97 ? -23.765 -3.871 8.645 1.00 93.94 97 TYR A N 1
ATOM 732 C CA . TYR A 1 97 ? -23.768 -2.538 8.039 1.00 93.94 97 TYR A CA 1
ATOM 733 C C . TYR A 1 97 ? -23.309 -2.608 6.578 1.00 93.94 97 TYR A C 1
ATOM 735 O O . TYR A 1 97 ? -24.054 -2.235 5.672 1.00 93.94 97 TYR A O 1
ATOM 743 N N . PHE A 1 98 ? -22.119 -3.160 6.332 1.00 92.62 98 PHE A N 1
ATOM 744 C CA . PHE A 1 98 ? -21.526 -3.174 4.995 1.00 92.62 98 PHE A CA 1
ATOM 745 C C . PHE A 1 98 ? -22.319 -4.042 4.002 1.00 92.62 98 PHE A C 1
ATOM 747 O O . PHE A 1 98 ? -22.522 -3.660 2.850 1.00 92.62 98 PHE A O 1
ATOM 754 N N . GLY A 1 99 ? -22.859 -5.172 4.465 1.00 90.31 99 GLY A N 1
ATOM 755 C CA . GLY A 1 99 ? -23.721 -6.044 3.666 1.00 90.31 99 GLY A CA 1
ATOM 756 C C . GLY A 1 99 ? -25.042 -5.389 3.248 1.00 90.31 99 GLY A C 1
ATOM 757 O O . GLY A 1 99 ? -25.596 -5.761 2.218 1.00 90.31 99 GLY A O 1
ATOM 758 N N . ARG A 1 100 ? -25.537 -4.395 4.001 1.00 93.19 100 ARG A N 1
ATOM 759 C CA . ARG A 1 100 ? -26.691 -3.571 3.598 1.00 93.19 100 ARG A CA 1
ATOM 760 C C . ARG A 1 100 ? -26.296 -2.405 2.695 1.00 93.19 100 ARG A C 1
ATOM 762 O O . ARG A 1 100 ? -27.106 -2.000 1.873 1.00 93.19 100 ARG A O 1
ATOM 769 N N . LEU A 1 101 ? -25.084 -1.869 2.856 1.00 90.88 101 LEU A N 1
ATOM 770 C CA . LEU A 1 101 ? -24.578 -0.760 2.045 1.00 90.88 101 LEU A CA 1
ATOM 771 C C . LEU A 1 101 ? -24.391 -1.155 0.573 1.00 90.88 101 LEU A C 1
ATOM 773 O O . LEU A 1 101 ? -24.702 -0.361 -0.308 1.00 90.88 101 LEU A O 1
ATOM 777 N N . ILE A 1 102 ? -23.874 -2.362 0.318 1.00 86.81 102 ILE A N 1
ATOM 778 C CA . ILE A 1 102 ? -23.579 -2.856 -1.035 1.00 86.81 102 ILE A CA 1
ATOM 779 C C . ILE A 1 102 ? -24.535 -4.000 -1.402 1.00 86.81 102 ILE A C 1
ATOM 781 O O . ILE A 1 102 ? -25.522 -3.784 -2.097 1.00 86.81 102 ILE A O 1
ATOM 785 N N . PHE A 1 103 ? -24.260 -5.215 -0.925 1.00 73.25 103 PHE A N 1
ATOM 786 C CA . PHE A 1 103 ? -25.163 -6.372 -0.905 1.00 73.25 103 PHE A CA 1
ATOM 787 C C . PHE A 1 103 ? -24.537 -7.465 -0.025 1.00 73.25 103 PHE A C 1
ATOM 789 O O . PHE A 1 103 ? -23.316 -7.527 0.124 1.00 73.25 103 PHE A O 1
ATOM 796 N N . GLN A 1 104 ? -25.354 -8.346 0.561 1.00 71.81 104 GLN A N 1
ATOM 797 C CA . GLN A 1 104 ? -24.938 -9.220 1.671 1.00 71.81 104 GLN A CA 1
ATOM 798 C C . GLN A 1 104 ? -23.711 -10.097 1.361 1.00 71.81 104 GLN A C 1
ATOM 800 O O . GLN A 1 104 ? -22.840 -10.262 2.212 1.00 71.81 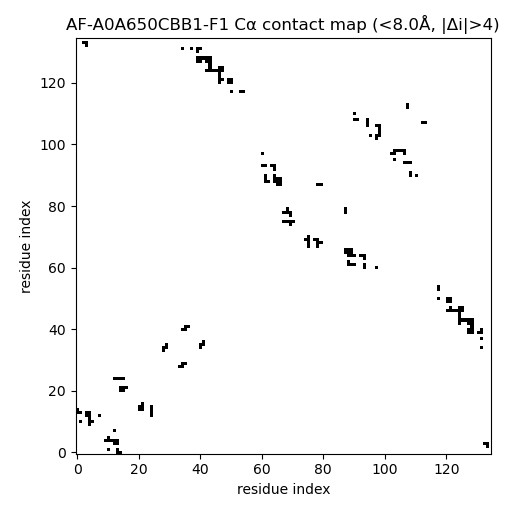104 GLN A O 1
ATOM 805 N N . TYR A 1 105 ? -23.607 -10.612 0.135 1.00 78.69 105 TYR A N 1
ATOM 806 C CA . TYR A 1 105 ? -22.508 -11.484 -0.292 1.00 78.69 105 TYR A CA 1
ATOM 807 C C . TYR A 1 105 ? -21.191 -10.752 -0.595 1.00 78.69 105 TYR A C 1
ATOM 809 O O . TYR A 1 105 ? -20.158 -11.404 -0.706 1.00 78.69 105 TYR A O 1
ATOM 817 N N . ALA A 1 106 ? -21.202 -9.419 -0.720 1.00 77.88 106 ALA A N 1
ATOM 818 C CA . ALA A 1 106 ? -19.983 -8.624 -0.904 1.00 77.88 106 ALA A CA 1
ATOM 819 C C . ALA A 1 106 ? -19.215 -8.390 0.408 1.00 77.88 106 ALA A C 1
ATOM 821 O O . ALA A 1 106 ? -18.096 -7.883 0.390 1.00 77.88 106 ALA A O 1
ATOM 822 N N . SER A 1 107 ? -19.826 -8.711 1.549 1.00 84.50 107 SER A N 1
ATOM 823 C CA . SER A 1 107 ? -19.275 -8.435 2.870 1.00 84.50 107 SER A CA 1
ATOM 824 C C . SER A 1 107 ? -18.591 -9.670 3.455 1.00 84.50 107 SER A C 1
ATOM 826 O O . SER A 1 107 ? -19.110 -10.783 3.376 1.00 84.50 107 SER A O 1
ATOM 828 N N . PHE A 1 108 ? -17.440 -9.481 4.098 1.00 86.06 108 PHE A N 1
ATOM 829 C CA . PHE A 1 108 ? -16.744 -10.563 4.791 1.00 86.06 108 PHE A CA 1
ATOM 830 C C . PHE A 1 108 ? -17.394 -10.818 6.153 1.00 86.06 108 PHE A C 1
ATOM 832 O O . PHE A 1 108 ? -17.546 -9.898 6.952 1.00 86.06 108 PHE A O 1
ATOM 839 N N . ASN A 1 109 ? -17.763 -12.067 6.430 1.00 87.12 109 ASN A N 1
ATOM 840 C CA . ASN A 1 109 ? -18.211 -12.520 7.754 1.00 87.12 109 ASN A CA 1
ATOM 841 C C . ASN A 1 109 ? -17.135 -13.338 8.496 1.00 87.12 109 ASN A C 1
ATOM 843 O O . ASN A 1 109 ? -17.313 -13.680 9.661 1.00 87.12 109 ASN A O 1
ATOM 847 N N . ASN A 1 110 ? -16.013 -13.638 7.833 1.00 93.00 110 ASN A N 1
ATOM 848 C CA . ASN A 1 110 ? -14.854 -14.316 8.399 1.00 93.00 110 ASN A CA 1
ATOM 849 C C . ASN A 1 110 ? -13.658 -13.357 8.417 1.00 93.00 110 ASN A C 1
ATOM 851 O O . ASN A 1 110 ? -13.144 -12.973 7.362 1.00 93.00 110 ASN A O 1
ATOM 855 N N . SER A 1 111 ? -13.192 -13.015 9.621 1.00 95.19 111 SER A N 1
ATOM 856 C CA . SER A 1 111 ? -12.052 -12.114 9.820 1.00 95.19 111 SER A CA 1
ATOM 857 C C . SER A 1 111 ? -10.782 -12.609 9.114 1.00 95.19 111 SER A C 1
ATOM 859 O O . SER A 1 111 ? -10.069 -11.818 8.502 1.00 95.19 111 SER A O 1
ATOM 861 N N . ARG A 1 112 ? -10.512 -13.921 9.099 1.00 97.00 112 ARG A N 1
ATOM 862 C CA . ARG A 1 112 ? -9.304 -14.474 8.460 1.00 97.00 112 ARG A CA 1
ATOM 863 C C . ARG A 1 112 ? -9.314 -14.258 6.950 1.00 97.00 112 ARG A C 1
ATOM 865 O O . ARG A 1 112 ? -8.301 -13.858 6.385 1.00 97.00 112 ARG A O 1
ATOM 872 N N . SER A 1 113 ? -10.458 -14.484 6.304 1.00 96.19 113 SER A N 1
ATOM 873 C CA . SER A 1 113 ? -10.620 -14.258 4.864 1.00 96.19 113 SER A CA 1
ATOM 874 C C . SER A 1 113 ? -10.498 -12.778 4.504 1.00 96.19 113 SER A C 1
ATOM 876 O O . SER A 1 113 ? -9.840 -12.455 3.518 1.00 96.19 113 SER A O 1
ATOM 878 N N . LEU A 1 114 ? -11.070 -11.886 5.325 1.00 96.00 114 LEU A N 1
ATOM 879 C CA . LEU A 1 114 ? -10.921 -10.437 5.169 1.00 96.00 114 LEU A CA 1
ATOM 880 C C . LEU A 1 114 ? -9.445 -10.029 5.211 1.00 96.00 114 LEU A C 1
ATOM 882 O O . LEU A 1 114 ? -8.951 -9.410 4.275 1.00 96.00 114 LEU A O 1
ATOM 886 N N . HIS A 1 115 ? -8.726 -10.401 6.269 1.00 97.94 115 HIS A N 1
ATOM 887 C CA . HIS A 1 115 ? -7.332 -9.990 6.443 1.00 97.94 115 HIS A CA 1
ATOM 888 C C . HIS A 1 115 ? -6.402 -10.627 5.404 1.00 97.94 115 HIS A C 1
ATOM 890 O O . HIS A 1 115 ? -5.473 -9.972 4.934 1.00 97.94 115 HIS A O 1
ATOM 896 N N . PHE A 1 116 ? -6.683 -11.863 4.974 1.00 98.19 116 PHE A N 1
ATOM 897 C CA . PHE A 1 116 ? -5.982 -12.468 3.843 1.00 98.19 116 PHE A CA 1
ATOM 898 C C . PHE A 1 116 ? -6.174 -11.648 2.561 1.00 98.19 116 PHE A C 1
ATOM 900 O O . PHE A 1 116 ? -5.196 -11.351 1.879 1.00 98.19 116 PHE A O 1
ATOM 907 N N . PHE A 1 117 ? -7.405 -11.226 2.256 1.00 97.88 117 PHE A N 1
ATOM 908 C CA . PHE A 1 117 ? -7.690 -10.378 1.099 1.00 97.88 117 PHE A CA 1
ATOM 909 C C . PHE A 1 117 ? -6.983 -9.015 1.178 1.00 97.88 117 PHE A C 1
ATOM 911 O O . PHE A 1 117 ? -6.382 -8.589 0.191 1.00 97.88 117 PHE A O 1
ATOM 918 N N . LEU A 1 118 ? -6.998 -8.366 2.350 1.00 97.75 118 LEU A N 1
ATOM 919 C CA . LEU A 1 118 ? -6.312 -7.086 2.577 1.00 97.75 118 LEU A CA 1
ATOM 920 C C . LEU A 1 118 ? -4.802 -7.179 2.316 1.00 97.75 118 LEU A C 1
ATOM 922 O O . LEU A 1 118 ? -4.221 -6.236 1.785 1.00 97.75 118 LEU A O 1
ATOM 926 N N . GLY A 1 119 ? -4.173 -8.308 2.655 1.00 97.50 119 GLY A N 1
ATOM 927 C CA . GLY A 1 119 ? -2.773 -8.565 2.314 1.00 97.50 119 GLY A CA 1
ATOM 928 C C . GLY A 1 119 ? -2.573 -8.903 0.834 1.00 97.50 119 GLY A C 1
ATOM 929 O O . GLY A 1 119 ? -1.667 -8.375 0.194 1.00 97.50 119 GLY A O 1
ATOM 930 N N . LEU A 1 120 ? -3.426 -9.762 0.274 1.00 98.25 120 LEU A N 1
ATOM 931 C CA . LEU A 1 120 ? -3.288 -10.278 -1.088 1.00 98.25 120 LEU A CA 1
ATOM 932 C C . LEU A 1 120 ? -3.423 -9.183 -2.154 1.00 98.25 120 LEU A C 1
ATOM 934 O O . LEU A 1 120 ? -2.603 -9.125 -3.070 1.00 98.25 120 LEU A O 1
ATOM 938 N N . TRP A 1 121 ? -4.447 -8.330 -2.051 1.00 98.38 121 TRP A N 1
ATOM 939 C CA . TRP A 1 121 ? -4.795 -7.359 -3.092 1.00 98.38 121 TRP A CA 1
ATOM 940 C C . TRP A 1 121 ? -3.636 -6.426 -3.489 1.00 98.38 121 TRP A C 1
ATOM 942 O O . TRP A 1 121 ? -3.253 -6.425 -4.664 1.00 98.38 121 TRP A O 1
ATOM 952 N N . PRO A 1 122 ? -3.034 -5.650 -2.562 1.00 97.88 122 PRO A N 1
ATOM 953 C CA . PRO A 1 122 ? -1.931 -4.766 -2.919 1.00 97.88 122 PRO A CA 1
ATOM 954 C C . PRO A 1 122 ? -0.682 -5.548 -3.344 1.00 97.88 122 PRO A C 1
ATOM 956 O O . PRO A 1 122 ? 0.008 -5.118 -4.264 1.00 97.88 122 PRO A O 1
ATOM 959 N N . VAL A 1 123 ? -0.398 -6.705 -2.730 1.00 98.62 123 VAL A N 1
ATOM 960 C CA . VAL A 1 123 ? 0.802 -7.504 -3.039 1.00 98.62 123 VAL A CA 1
ATOM 961 C C . VAL A 1 123 ? 0.782 -7.999 -4.481 1.00 98.62 123 VAL A C 1
ATOM 963 O O . VAL A 1 123 ? 1.750 -7.791 -5.212 1.00 98.62 123 VAL A O 1
ATOM 966 N N . VAL A 1 124 ? -0.329 -8.599 -4.916 1.00 98.56 124 VAL A N 1
ATOM 967 C CA . VAL 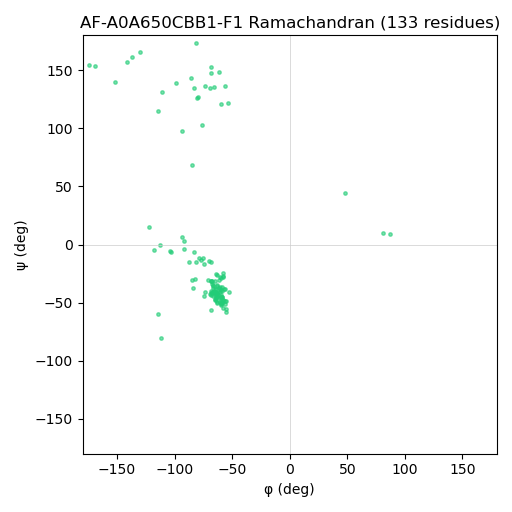A 1 124 ? -0.463 -9.100 -6.290 1.00 98.56 124 VAL A CA 1
ATOM 968 C C . VAL A 1 124 ? -0.392 -7.952 -7.297 1.00 98.56 124 VAL A C 1
ATOM 970 O O . VAL A 1 124 ? 0.300 -8.074 -8.306 1.00 98.56 124 VAL A O 1
ATOM 973 N N . GLY A 1 125 ? -1.037 -6.815 -7.011 1.00 98.19 125 GLY A N 1
ATOM 974 C CA . GLY A 1 125 ? -0.944 -5.629 -7.865 1.00 98.19 125 GLY A CA 1
ATOM 975 C C . GLY A 1 125 ? 0.499 -5.149 -8.050 1.00 98.19 125 GLY A C 1
ATOM 976 O O . GLY A 1 125 ? 0.944 -4.952 -9.179 1.00 98.19 125 GLY A O 1
ATOM 977 N N . ILE A 1 126 ? 1.264 -5.040 -6.959 1.00 98.38 126 ILE A N 1
ATOM 978 C CA . ILE A 1 126 ? 2.673 -4.621 -7.008 1.00 98.38 126 ILE A CA 1
ATOM 979 C C . ILE A 1 126 ? 3.562 -5.645 -7.722 1.00 98.38 126 ILE A C 1
ATOM 981 O O . ILE A 1 126 ? 4.484 -5.244 -8.432 1.00 98.38 126 ILE A O 1
ATOM 985 N N . TRP A 1 127 ? 3.292 -6.949 -7.598 1.00 98.69 127 TRP A N 1
ATOM 986 C CA . TRP A 1 127 ? 4.006 -7.963 -8.381 1.00 98.69 127 TRP A CA 1
ATOM 987 C C . TRP A 1 127 ? 3.830 -7.752 -9.885 1.00 98.69 127 TRP A C 1
ATOM 989 O O . TRP A 1 127 ? 4.819 -7.802 -10.617 1.00 98.69 127 TRP A O 1
ATOM 999 N N . PHE A 1 128 ? 2.615 -7.446 -10.350 1.00 98.50 128 PHE A N 1
ATOM 1000 C CA . PHE A 1 128 ? 2.396 -7.107 -11.756 1.00 98.50 128 PHE A CA 1
ATOM 1001 C C . PHE A 1 128 ? 3.137 -5.828 -12.161 1.00 98.50 128 PHE A C 1
ATOM 1003 O O . PHE A 1 128 ? 3.840 -5.855 -13.168 1.00 98.50 128 PHE A O 1
ATOM 1010 N N . THR A 1 129 ? 3.101 -4.750 -11.370 1.00 97.25 129 THR A N 1
ATOM 1011 C CA . THR A 1 129 ? 3.897 -3.541 -11.674 1.00 97.25 129 THR A CA 1
ATOM 1012 C C . THR A 1 129 ? 5.395 -3.833 -11.755 1.00 97.25 129 THR A C 1
ATOM 1014 O O . THR A 1 129 ? 6.090 -3.314 -12.622 1.00 97.25 129 THR A O 1
ATOM 1017 N N . ALA A 1 130 ? 5.925 -4.675 -10.865 1.00 98.31 130 ALA A N 1
ATOM 1018 C CA . ALA A 1 130 ? 7.336 -5.046 -10.904 1.00 98.31 130 ALA A CA 1
ATOM 1019 C C . ALA A 1 130 ? 7.676 -5.820 -12.189 1.00 98.31 130 ALA A C 1
ATOM 1021 O O . ALA A 1 130 ? 8.702 -5.552 -12.818 1.00 98.31 130 ALA A O 1
ATOM 1022 N N . MET A 1 131 ? 6.793 -6.731 -12.612 1.00 97.81 131 MET A N 1
ATOM 1023 C CA . MET A 1 131 ? 6.926 -7.429 -13.891 1.00 97.81 131 MET A CA 1
ATOM 1024 C C . MET A 1 131 ? 6.820 -6.469 -15.080 1.00 97.81 131 MET A C 1
ATOM 1026 O O . MET A 1 131 ? 7.607 -6.608 -16.003 1.00 97.81 131 MET A O 1
ATOM 1030 N N . SER A 1 132 ? 5.951 -5.450 -15.034 1.00 96.44 132 SER A N 1
ATOM 1031 C CA . SER A 1 132 ? 5.792 -4.476 -16.129 1.00 96.44 132 SER A CA 1
ATOM 1032 C C . SER A 1 132 ? 7.041 -3.645 -16.410 1.00 96.44 132 SER A C 1
ATOM 1034 O O . SER A 1 132 ? 7.187 -3.118 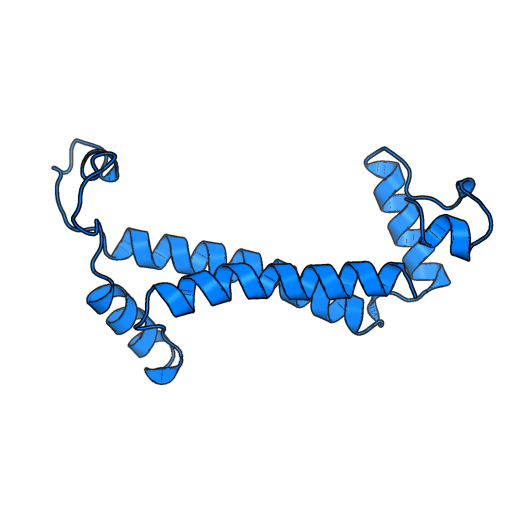-17.500 1.00 96.44 132 SER A O 1
ATOM 1036 N N . VAL A 1 133 ? 7.908 -3.459 -15.413 1.00 96.88 133 VAL A N 1
ATOM 1037 C CA . VAL A 1 133 ? 9.200 -2.767 -15.570 1.00 96.88 133 VAL A CA 1
ATOM 1038 C C . VAL A 1 133 ? 10.305 -3.739 -16.013 1.00 96.88 133 VAL A C 1
ATOM 1040 O O . VAL A 1 133 ? 11.385 -3.316 -16.421 1.00 96.88 133 VAL A O 1
ATOM 1043 N N . SER A 1 134 ? 10.056 -5.045 -15.900 1.00 97.62 134 SER A N 1
ATOM 1044 C CA . SER A 1 134 ? 11.041 -6.110 -16.113 1.00 97.62 134 SER A CA 1
ATOM 1045 C C . SER A 1 134 ? 10.906 -6.830 -17.461 1.00 97.62 134 SER A C 1
ATOM 1047 O O . SER A 1 134 ? 11.751 -7.676 -17.753 1.00 97.62 134 SER A O 1
ATOM 1049 N N . THR A 1 135 ? 9.866 -6.536 -18.246 1.00 93.19 135 THR A N 1
ATOM 1050 C CA . THR A 1 135 ? 9.536 -7.160 -19.542 1.00 93.19 135 THR A CA 1
ATOM 1051 C C . THR A 1 135 ? 9.363 -6.103 -20.611 1.00 93.19 135 THR A C 1
ATOM 1053 O O . THR A 1 135 ? 9.870 -6.324 -21.728 1.00 93.19 135 THR A O 1
#

Organism: NCBI:txid1141737

InterPro domains:
  IPR000484 Photosynthetic reaction centre, L/M [PF00124] (1-134)
  IPR036854 Photosystem II protein D1/D2 superfamily [G3DSA:1.20.85.10] (1-135)
  IPR036854 Photosystem II protein D1/D2 superfamily [SSF81483] (1-134)
  IPR055265 Photosynthetic reaction centre, L/M, conserved site [PS00244] (34-60)
  IPR055266 Photosystem II protein D1/D2 [PTHR33149] (1-135)

Radius of gyration: 21.5 Å; Cα contacts (8 Å, |Δi|>4): 116; chains: 1; bounding box: 50×30×54 Å

Nearest PDB structures (foldseek):
  8bd3-assembly1_a  TM=9.967E-01  e=7.472E-18  Chlorella ohadii
  6dho-assembly1_a  TM=9.999E-01  e=1.050E-17  Thermosynechococcus vestitus BP-1
  6kac-assembly1_A  TM=9.924E-01  e=1.394E-17  Chlamydomonas reinhardtii
  7yq7-assembly1_A  TM=1.001E+00  e=2.458E-17  Thermosynechococcus vestitus BP-1
  7yq2-assembly1_A  TM=1.001E+00  e=3.657E-17  Thermosynechococcus vestitus BP-1

Secondary structure (DSSP, 8-state):
--HHHHHHT-GGGSPPSSHHHHHHHHHHHHHHH-GGG-HHHHHHHHHHHHHHHHHHHHHHHHHHTB---S-TTS-GGGG--TT-SS-SB-HHHHHHHHHHHS-GGGS---HHHHHHHHHHHHHHHHHHHHHHHH-

Solvent-accessible surface area (backbone atoms only — not comparable to full-atom values): 7668 Å² total; per-residue (Å²): 113,57,62,47,12,62,75,73,72,36,72,85,74,26,64,47,99,45,76,70,37,41,53,51,42,53,54,52,47,36,73,75,63,46,42,88,77,34,66,35,39,49,43,19,52,50,10,54,55,47,39,54,50,49,51,54,51,51,52,51,41,49,68,76,23,50,61,90,67,59,63,94,91,54,64,66,72,74,46,62,58,94,86,60,90,71,78,66,42,42,62,68,59,33,27,57,50,49,13,66,74,74,40,62,87,79,37,63,88,46,70,69,62,45,55,50,49,68,55,46,50,32,51,56,12,47,52,33,31,55,47,54,61,63,113

pLDDT: mean 96.43, std 4.49, range [71.81, 98.69]

Sequence (135 aa):
FLVYPIGQGSFSDGMPLGISGTFNFMLVFQAEHNILMHPFHQLGVAGVFGGSLFSAMHGSLVTSSLIRETTENESANNGYKFGQEEETYNIVAAHGYFGRLIFQYASFNNSRSLHFFLGLWPVVGIWFTAMSVST

Mean predicted aligned error: 3.46 Å

Foldseek 3Di:
DPQLCVVVVHPVLPQDPDDVSNVVSVVVCCVVPVLVPPVLVVLLVQLVVVLVVLVVLVVVLQVVFFDDQDDPVDDSVVSDDPPDPDDRGDLVVSLVVVCVVPHNVVGDSDPVVSVVCSVPRNVSSVVSVVVSSND